Protein AF-A0A0V1BLS5-F1 (afdb_monomer)

Organism: Trichinella spiralis (NCBI:txid6334)

Solvent-accessible surface area (backbone atoms only — not comparable to full-atom values): 8224 Å² total; per-residue (Å²): 110,72,69,59,54,51,51,53,48,52,51,52,53,51,52,53,52,53,54,51,49,53,52,49,52,52,49,52,51,54,49,52,50,53,54,36,29,53,50,46,72,72,47,88,60,65,49,37,53,39,79,72,45,77,79,52,73,47,82,53,89,86,35,34,41,33,34,38,33,29,28,39,28,74,40,40,58,89,80,48,62,55,89,59,68,32,62,98,67,74,30,43,67,50,101,59,91,52,38,84,46,27,36,38,31,58,46,52,37,49,77,86,80,56,66,52,77,83,67,46,56,64,82,84,33,45,45,43,41,46,59,53,50,48,53,53,47,43,71,76,42,77,82,79,120

Radius of gyration: 20.15 Å; Cα contacts (8 Å, |Δi|>4): 187; chains: 1; bounding box: 48×35×70 Å

Foldseek 3Di:
DVVVVVVVVVVVVVVVVVVVVVVVVVLVVVQQLLVQLVLQVPDPDQFGKHFPDWDDWDDDPLKIKTKTKIFTWPDGPVPDHRSCCDVVNVTDHDPDPPQQRIKIFTFMDNRPPDRSVVVDDCVVGIDGRVVVVVVVVCVVCVPPD

Structure (mmCIF, N/CA/C/O backbone):
data_AF-A0A0V1BLS5-F1
#
_entry.id   AF-A0A0V1BLS5-F1
#
loop_
_atom_site.group_PDB
_atom_site.id
_atom_site.type_symbol
_atom_site.label_atom_id
_atom_site.label_alt_id
_atom_site.label_comp_id
_atom_site.label_asym_id
_atom_site.label_entity_id
_atom_site.label_seq_id
_atom_sit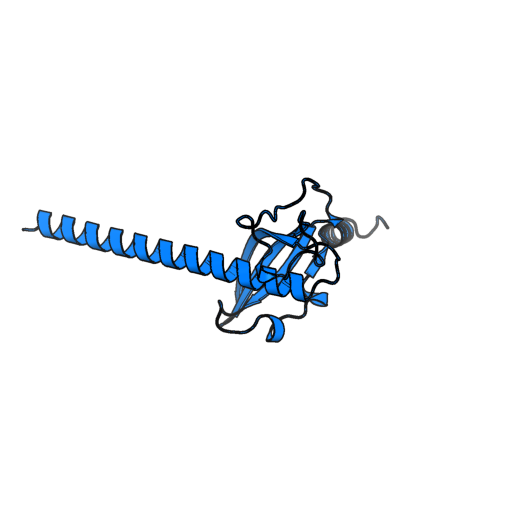e.pdbx_PDB_ins_code
_atom_site.Cartn_x
_atom_site.Cartn_y
_atom_site.Cartn_z
_atom_site.occupancy
_atom_site.B_iso_or_equiv
_atom_site.auth_seq_id
_atom_site.auth_comp_id
_atom_site.auth_asym_id
_atom_site.auth_atom_id
_atom_site.pdbx_PDB_model_num
ATOM 1 N N . MET A 1 1 ? -27.198 20.846 40.596 1.00 63.19 1 MET A N 1
ATOM 2 C CA . MET A 1 1 ? -26.686 19.461 40.446 1.00 63.19 1 MET A CA 1
ATOM 3 C C . MET A 1 1 ? -26.887 18.870 39.046 1.00 63.19 1 MET A C 1
ATOM 5 O O . MET A 1 1 ? -25.889 18.601 38.397 1.00 63.19 1 MET A O 1
ATOM 9 N N . LYS A 1 2 ? -28.120 18.730 38.522 1.00 70.75 2 LYS A N 1
ATOM 10 C CA . LYS A 1 2 ? -28.381 18.093 37.203 1.00 70.75 2 LYS A CA 1
ATOM 11 C C . LYS A 1 2 ? -27.634 18.725 36.014 1.00 70.75 2 LYS A C 1
ATOM 13 O O . LYS A 1 2 ? -27.083 18.014 35.188 1.00 70.75 2 LYS A O 1
ATOM 18 N N . ARG A 1 3 ? -27.562 20.060 35.960 1.00 71.88 3 ARG A N 1
ATOM 19 C CA . ARG A 1 3 ? -26.863 20.797 34.889 1.00 71.88 3 ARG A CA 1
ATOM 20 C C . ARG A 1 3 ? -25.340 20.585 34.916 1.00 71.88 3 ARG A C 1
ATOM 22 O O . ARG A 1 3 ? -24.726 20.473 33.869 1.00 71.88 3 ARG A O 1
ATOM 29 N N . PHE A 1 4 ? -24.759 20.462 36.112 1.00 78.75 4 PHE A N 1
ATOM 30 C CA . PHE A 1 4 ? -23.333 20.177 36.313 1.00 78.75 4 PHE A CA 1
ATOM 31 C C . PHE A 1 4 ? -22.981 18.740 35.908 1.00 78.75 4 PHE A C 1
ATOM 33 O O . PHE A 1 4 ? -21.988 18.522 35.224 1.00 78.75 4 PHE A O 1
ATOM 40 N N . LEU A 1 5 ? -23.837 17.775 36.266 1.00 82.31 5 LEU A N 1
ATOM 41 C CA . LEU A 1 5 ? -23.699 16.377 35.845 1.00 82.31 5 LEU A CA 1
ATOM 42 C C . LEU A 1 5 ? -23.787 16.233 34.321 1.00 82.31 5 LEU A C 1
ATOM 44 O O . LEU A 1 5 ? -22.983 15.521 33.734 1.00 82.31 5 LEU A O 1
ATOM 48 N N . LEU A 1 6 ? -24.708 16.955 33.674 1.00 86.06 6 LEU A N 1
ATOM 49 C CA . LEU A 1 6 ? -24.834 16.951 32.215 1.00 86.06 6 LEU A CA 1
ATOM 50 C C . LEU A 1 6 ? -23.594 17.540 31.527 1.00 86.06 6 LEU A C 1
ATOM 52 O O . LEU A 1 6 ? -23.087 16.947 30.583 1.00 86.06 6 LEU A O 1
ATOM 56 N N . ILE A 1 7 ? -23.074 18.671 32.016 1.00 88.75 7 ILE A N 1
ATOM 57 C CA . ILE A 1 7 ? -21.847 19.287 31.479 1.00 88.75 7 ILE A CA 1
ATOM 58 C C . ILE A 1 7 ? -20.649 18.346 31.652 1.00 88.75 7 ILE A C 1
ATOM 60 O O . ILE A 1 7 ? -19.879 18.155 30.716 1.00 88.75 7 ILE A O 1
ATOM 64 N N . SER A 1 8 ? -20.514 17.724 32.825 1.00 86.81 8 SER A N 1
ATOM 65 C CA . SER A 1 8 ? -19.431 16.777 33.100 1.00 86.81 8 SER A CA 1
ATOM 66 C C . SER A 1 8 ? -19.531 15.513 32.235 1.00 86.81 8 SER A C 1
ATOM 68 O O . SER A 1 8 ? -18.515 15.024 31.745 1.00 86.81 8 SER A O 1
ATOM 70 N N . LEU A 1 9 ? -20.746 15.017 31.975 1.00 89.25 9 LEU A N 1
ATOM 71 C CA . LEU A 1 9 ? -20.982 13.894 31.067 1.00 89.25 9 LEU A CA 1
ATOM 72 C C . LEU A 1 9 ? -20.620 14.251 29.619 1.00 89.25 9 LEU A C 1
ATOM 74 O O . LEU A 1 9 ? -19.893 13.499 28.977 1.00 89.25 9 LEU A O 1
ATOM 78 N N . ILE A 1 10 ? -21.074 15.407 29.123 1.00 91.31 10 ILE A N 1
ATOM 79 C CA . ILE A 1 10 ? -20.747 15.886 27.770 1.00 91.31 10 ILE A CA 1
ATOM 80 C C . ILE A 1 10 ? -19.233 16.041 27.614 1.00 91.31 10 ILE A C 1
ATOM 82 O O . ILE A 1 10 ? -18.673 15.569 26.631 1.00 91.31 10 ILE A O 1
ATOM 86 N N . PHE A 1 11 ? -18.560 16.646 28.596 1.00 90.69 11 PHE A N 1
ATOM 87 C CA . PHE A 1 11 ? -17.108 16.808 28.567 1.00 90.69 11 PHE A CA 1
ATOM 88 C C . PHE A 1 11 ? -16.382 15.459 28.493 1.00 90.69 11 PHE A C 1
ATOM 90 O O . PHE A 1 11 ? -15.508 15.283 27.648 1.00 90.69 11 PHE A O 1
ATOM 97 N N . ASN A 1 12 ? -16.780 14.487 29.321 1.00 91.31 12 ASN A N 1
ATOM 98 C CA . ASN A 1 12 ? -16.200 13.144 29.291 1.00 91.31 12 ASN A CA 1
ATOM 99 C C . ASN A 1 12 ? -16.432 12.437 27.950 1.00 91.31 12 ASN A C 1
ATOM 101 O O . ASN A 1 12 ? -15.509 11.818 27.426 1.00 91.31 12 ASN A O 1
ATOM 105 N N . ILE A 1 13 ? -17.634 12.527 27.375 1.00 92.06 13 ILE A N 1
ATOM 106 C CA . ILE A 1 13 ? -17.930 11.926 26.066 1.00 92.06 13 ILE A CA 1
ATOM 107 C C . ILE A 1 13 ? -17.045 12.554 24.986 1.00 92.06 13 ILE A C 1
ATOM 109 O O . ILE A 1 13 ? -16.373 11.830 24.254 1.00 92.06 13 ILE A O 1
ATOM 113 N N . THR A 1 14 ? -16.992 13.886 24.921 1.00 89.88 14 THR A N 1
ATOM 114 C CA . THR A 1 14 ? -16.168 14.605 23.941 1.00 89.88 14 THR A CA 1
ATOM 115 C C . THR A 1 14 ? -14.694 14.245 24.082 1.00 89.88 14 THR A C 1
ATOM 117 O O . THR A 1 14 ? -14.046 13.943 23.085 1.00 89.88 14 THR A O 1
ATOM 120 N N . PHE A 1 15 ? -14.173 14.213 25.311 1.00 91.12 15 PHE A N 1
ATOM 121 C CA . PHE A 1 15 ? -12.783 13.849 25.573 1.00 91.12 15 PHE A CA 1
ATOM 122 C C . PHE A 1 15 ? -12.456 12.439 25.060 1.00 91.12 15 PHE A C 1
ATOM 124 O O . PHE A 1 15 ? -11.497 12.267 24.312 1.00 91.12 15 PHE A O 1
ATOM 131 N N . ASN A 1 16 ? -13.289 11.444 25.384 1.00 90.88 16 ASN A N 1
ATOM 132 C CA . ASN A 1 16 ? -13.076 10.066 24.934 1.00 90.88 16 ASN A CA 1
ATOM 133 C C . ASN A 1 16 ? -13.166 9.923 23.407 1.00 90.88 16 ASN A C 1
ATOM 135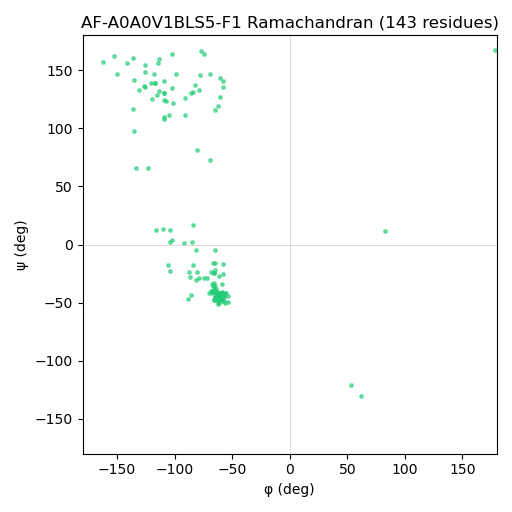 O O . ASN A 1 16 ? -12.377 9.188 22.816 1.00 90.88 16 ASN A O 1
ATOM 139 N N . ILE A 1 17 ? -14.086 10.644 22.754 1.00 88.81 17 ILE A N 1
ATOM 140 C CA . ILE A 1 17 ? -14.177 10.665 21.287 1.00 88.81 17 ILE A CA 1
ATOM 141 C C . ILE A 1 17 ? -12.900 11.258 20.681 1.00 88.81 17 ILE A C 1
ATOM 143 O O . ILE A 1 17 ? -12.351 10.683 19.744 1.00 88.81 17 ILE A O 1
ATOM 147 N N . CYS A 1 18 ? -12.397 12.373 21.218 1.00 88.50 18 CYS A N 1
ATOM 148 C CA . CYS A 1 18 ? -11.163 12.990 20.733 1.00 88.50 18 CYS A CA 1
ATOM 149 C C . CYS A 1 18 ? -9.953 12.056 20.864 1.00 88.50 18 CYS A C 1
ATOM 151 O O . CYS A 1 18 ? -9.172 11.944 19.920 1.00 88.50 18 CYS A O 1
ATOM 153 N N . GLU A 1 19 ? -9.804 11.368 21.996 1.00 89.62 19 GLU A N 1
ATOM 154 C CA . GLU A 1 19 ? -8.709 10.410 22.191 1.00 89.62 19 GLU A CA 1
ATOM 155 C C . GLU A 1 19 ? -8.833 9.196 21.257 1.00 89.62 19 GLU A C 1
ATOM 157 O O . GLU A 1 19 ? -7.842 8.776 20.655 1.00 89.62 19 GLU A O 1
ATOM 162 N N . ALA A 1 20 ? -10.050 8.687 21.042 1.00 87.06 20 ALA A N 1
ATOM 163 C CA . ALA A 1 20 ? -10.293 7.610 20.085 1.00 87.06 20 ALA A CA 1
ATOM 164 C C . ALA A 1 20 ? -9.955 8.023 18.641 1.00 87.06 20 ALA A C 1
ATOM 166 O O . ALA A 1 20 ? -9.345 7.243 17.910 1.00 87.06 20 ALA A O 1
ATOM 167 N N . ILE A 1 21 ? -10.301 9.252 18.235 1.00 86.12 21 ILE A N 1
ATOM 168 C CA . ILE A 1 21 ? -9.966 9.787 16.906 1.00 86.12 21 ILE A CA 1
ATOM 169 C C . ILE A 1 21 ? -8.449 9.875 16.730 1.00 86.12 21 ILE A C 1
ATOM 171 O O . ILE A 1 21 ? -7.933 9.353 15.744 1.00 86.12 21 ILE A O 1
ATOM 175 N N . LYS A 1 22 ? -7.725 10.463 17.691 1.00 87.06 22 LYS A N 1
ATOM 176 C CA . LYS A 1 22 ? -6.255 10.554 17.628 1.00 87.06 22 LYS A CA 1
ATOM 177 C C . LYS A 1 22 ? -5.610 9.177 17.506 1.00 87.06 22 LYS A C 1
ATOM 179 O O . LYS A 1 22 ? -4.737 8.975 16.666 1.00 87.06 22 LYS A O 1
ATOM 184 N N . SER A 1 23 ? -6.072 8.220 18.313 1.00 87.12 23 SER A N 1
ATOM 185 C CA . SER A 1 23 ? -5.583 6.842 18.266 1.00 87.12 23 SER A CA 1
ATOM 186 C C . SER A 1 23 ? -5.835 6.194 16.898 1.00 87.12 23 SER A C 1
ATOM 188 O O . SER A 1 23 ? -4.944 5.548 16.343 1.00 87.12 23 SER A O 1
ATOM 190 N N . ALA A 1 24 ? -7.015 6.412 16.311 1.00 84.69 24 ALA A N 1
ATOM 191 C CA . ALA A 1 24 ? -7.344 5.910 14.981 1.00 84.69 24 ALA A CA 1
ATOM 192 C C . ALA A 1 24 ? -6.492 6.565 13.877 1.00 84.69 24 ALA A C 1
ATOM 194 O O . ALA A 1 24 ? -6.031 5.871 12.970 1.00 84.69 24 ALA A O 1
ATOM 195 N N . GLU A 1 25 ? -6.246 7.874 13.950 1.00 86.69 25 GLU A N 1
ATOM 196 C CA . GLU A 1 25 ? -5.380 8.591 13.005 1.00 86.69 25 GLU A CA 1
ATOM 197 C C . GLU A 1 25 ? -3.937 8.081 13.057 1.00 86.69 25 GLU A C 1
ATOM 199 O O . GLU A 1 25 ? -3.340 7.795 12.013 1.00 86.69 25 GLU A O 1
ATOM 204 N N . GLU A 1 26 ? -3.392 7.903 14.261 1.00 87.88 26 GLU A N 1
ATOM 205 C CA . GLU A 1 26 ? -2.050 7.358 14.463 1.00 87.88 26 GLU A CA 1
ATOM 206 C C . GLU A 1 26 ? -1.948 5.922 13.937 1.00 87.88 26 GLU A C 1
ATOM 208 O O . GLU A 1 26 ? -1.024 5.591 13.185 1.00 87.88 26 GLU A O 1
ATOM 213 N N . PHE A 1 27 ? -2.938 5.083 14.250 1.00 87.00 27 PHE A N 1
ATOM 214 C CA . PHE A 1 27 ? -3.021 3.726 13.723 1.00 87.00 27 PHE A CA 1
ATOM 215 C C . PHE A 1 27 ? -3.040 3.716 12.190 1.00 87.00 27 PHE A C 1
ATOM 217 O O . PHE A 1 27 ? -2.259 2.994 11.569 1.00 87.00 27 PHE A O 1
ATOM 224 N N . MET A 1 28 ? -3.879 4.545 11.564 1.00 85.62 28 MET A N 1
ATOM 225 C CA . MET A 1 28 ? -3.977 4.623 10.105 1.00 85.62 28 MET A CA 1
ATOM 226 C C . MET A 1 28 ? -2.689 5.143 9.461 1.00 85.62 28 MET A C 1
ATOM 228 O O . MET A 1 28 ? -2.318 4.678 8.379 1.00 85.62 28 MET A O 1
ATOM 232 N N . CYS A 1 29 ? -1.989 6.072 10.112 1.00 87.25 29 CYS A N 1
ATOM 233 C CA . CYS A 1 29 ? -0.676 6.538 9.675 1.00 87.25 29 CYS A CA 1
ATOM 234 C C . CYS A 1 29 ? 0.345 5.391 9.699 1.00 87.25 29 CYS A C 1
ATOM 236 O O . CYS A 1 29 ? 0.973 5.093 8.679 1.00 87.25 29 CYS A O 1
ATOM 238 N N . ASN A 1 30 ? 0.446 4.683 10.826 1.00 88.25 30 ASN A N 1
ATOM 239 C CA . ASN A 1 30 ? 1.352 3.546 10.995 1.00 88.25 30 ASN A CA 1
ATOM 240 C C . ASN A 1 30 ? 1.041 2.410 10.015 1.00 88.25 30 ASN A C 1
ATOM 242 O O . ASN A 1 30 ? 1.946 1.858 9.385 1.00 88.25 30 ASN A O 1
ATOM 246 N N . PHE A 1 31 ? -0.240 2.114 9.815 1.00 90.12 31 PHE A N 1
ATOM 247 C CA . PHE A 1 31 ? -0.684 1.090 8.881 1.00 90.12 31 PHE A CA 1
ATOM 248 C C . PHE A 1 31 ? -0.335 1.445 7.429 1.00 90.12 31 PHE A C 1
ATOM 250 O O . PHE A 1 31 ? 0.237 0.619 6.715 1.00 90.12 31 PHE A O 1
ATOM 257 N N . LYS A 1 32 ? -0.582 2.693 7.000 1.00 91.44 32 LYS A N 1
ATOM 258 C CA . LYS A 1 32 ? -0.161 3.181 5.673 1.00 91.44 32 LYS A CA 1
ATOM 259 C C . LYS A 1 32 ? 1.344 3.036 5.469 1.00 91.44 32 LYS A C 1
ATOM 261 O O . LYS A 1 32 ? 1.769 2.595 4.404 1.00 91.44 32 LYS A O 1
ATOM 266 N N . MET A 1 33 ? 2.139 3.391 6.477 1.00 91.44 33 MET A N 1
ATOM 267 C CA . MET A 1 33 ? 3.596 3.267 6.423 1.00 91.44 33 MET A CA 1
ATOM 268 C C . MET A 1 33 ? 4.036 1.812 6.244 1.00 91.44 33 MET A C 1
ATOM 270 O O . MET A 1 33 ? 4.816 1.525 5.340 1.00 91.44 33 MET A O 1
ATOM 274 N N . MET A 1 34 ? 3.481 0.894 7.037 1.00 92.62 34 MET A N 1
ATOM 275 C CA . MET A 1 34 ? 3.778 -0.539 6.948 1.00 92.62 34 MET A CA 1
ATOM 276 C C . MET A 1 34 ? 3.433 -1.119 5.570 1.00 92.62 34 MET A C 1
ATOM 278 O O . MET A 1 34 ? 4.240 -1.833 4.975 1.00 92.62 34 MET A O 1
ATOM 282 N N . VAL A 1 35 ? 2.251 -0.790 5.042 1.00 94.62 35 VAL A N 1
ATOM 283 C CA . VAL A 1 35 ? 1.806 -1.233 3.713 1.00 94.62 35 VAL A CA 1
ATOM 284 C C . VAL A 1 35 ? 2.711 -0.680 2.611 1.00 94.62 35 VAL A C 1
ATOM 286 O O . VAL A 1 35 ? 3.066 -1.402 1.679 1.00 94.62 35 VAL A O 1
ATOM 289 N N . GLN A 1 36 ? 3.128 0.580 2.723 1.00 95.12 36 GLN A N 1
ATOM 290 C CA . GLN A 1 36 ? 4.023 1.201 1.753 1.00 95.12 36 GLN A CA 1
ATOM 291 C C . GLN A 1 36 ? 5.433 0.609 1.774 1.00 95.12 36 GLN A C 1
ATOM 293 O O . GLN A 1 36 ? 6.035 0.430 0.711 1.00 95.12 36 GLN A O 1
ATOM 298 N N . ASP A 1 37 ? 5.965 0.308 2.955 1.00 94.12 37 ASP A N 1
ATOM 299 C CA . ASP A 1 37 ? 7.279 -0.318 3.088 1.00 94.12 37 ASP A CA 1
ATOM 300 C C . ASP A 1 37 ? 7.247 -1.732 2.509 1.00 94.12 37 ASP A C 1
ATOM 302 O O . ASP A 1 37 ? 8.061 -2.048 1.642 1.00 94.12 37 ASP A O 1
ATOM 306 N N . TRP A 1 38 ? 6.233 -2.527 2.868 1.00 94.50 38 TRP A N 1
ATOM 307 C CA . TRP A 1 38 ? 6.003 -3.847 2.279 1.00 94.50 38 TRP A CA 1
ATOM 308 C C . TRP A 1 38 ? 5.920 -3.790 0.748 1.00 94.50 38 TRP A C 1
ATOM 310 O O . TRP A 1 38 ? 6.634 -4.525 0.063 1.00 94.50 38 TRP A O 1
ATOM 320 N N . PHE A 1 39 ? 5.107 -2.881 0.201 1.00 95.31 39 PHE A N 1
ATOM 321 C CA . PHE A 1 39 ? 4.977 -2.705 -1.245 1.00 95.31 39 PHE A CA 1
ATOM 322 C C . PHE A 1 39 ? 6.338 -2.421 -1.895 1.00 95.31 39 PHE A C 1
ATOM 324 O O . PHE A 1 39 ? 6.717 -3.060 -2.877 1.00 95.31 39 PHE A O 1
ATOM 331 N N . ASN A 1 40 ? 7.090 -1.462 -1.351 1.00 95.06 40 ASN A N 1
ATOM 332 C CA . ASN A 1 40 ? 8.356 -1.023 -1.929 1.00 95.06 40 ASN A CA 1
ATOM 333 C C . ASN A 1 40 ? 9.481 -2.048 -1.768 1.00 95.06 40 ASN A C 1
ATOM 335 O O . ASN A 1 40 ? 10.377 -2.088 -2.612 1.00 95.06 40 ASN A O 1
ATOM 339 N N . GLU A 1 41 ? 9.448 -2.875 -0.727 1.00 93.25 41 GLU A N 1
ATOM 340 C CA . GLU A 1 41 ? 10.360 -4.007 -0.569 1.00 93.25 41 GLU A CA 1
ATOM 341 C C . GLU A 1 41 ? 10.100 -5.093 -1.618 1.00 93.25 41 GLU A C 1
ATOM 343 O O . GLU A 1 41 ? 11.049 -5.639 -2.176 1.00 93.25 41 GLU A O 1
ATOM 348 N N . CYS A 1 42 ? 8.831 -5.372 -1.924 1.00 92.25 42 CYS A N 1
ATOM 349 C CA . CYS A 1 42 ? 8.448 -6.405 -2.886 1.00 92.25 42 CYS A CA 1
ATOM 350 C C . CYS A 1 42 ? 8.525 -5.948 -4.353 1.00 92.25 42 CYS A C 1
ATOM 352 O O . CYS A 1 42 ? 8.778 -6.762 -5.241 1.00 92.25 42 CYS A O 1
ATOM 354 N N . HIS A 1 43 ? 8.307 -4.664 -4.643 1.00 91.38 43 HIS A N 1
ATOM 355 C CA . HIS A 1 43 ? 8.256 -4.174 -6.019 1.00 91.38 43 HIS A CA 1
ATOM 356 C C . HIS A 1 43 ? 9.654 -3.996 -6.635 1.00 91.38 43 HIS A C 1
ATOM 358 O O . HIS A 1 43 ? 10.517 -3.360 -6.043 1.00 91.38 43 HIS A O 1
ATOM 364 N N . SER A 1 44 ? 9.900 -4.465 -7.858 1.00 88.50 44 SER A N 1
ATOM 365 C CA . SER A 1 44 ? 11.239 -4.454 -8.481 1.00 88.50 44 SER A CA 1
ATOM 366 C C . SER A 1 44 ? 11.674 -3.124 -9.123 1.00 88.50 44 SER A C 1
ATOM 368 O O . SER A 1 44 ? 12.810 -3.002 -9.569 1.00 88.50 44 SER A O 1
ATOM 370 N N . SER A 1 45 ? 10.808 -2.106 -9.171 1.00 88.44 45 SER A N 1
ATOM 371 C CA . SER A 1 45 ? 11.126 -0.802 -9.778 1.00 88.44 45 SER A CA 1
ATOM 372 C C . SER A 1 45 ? 12.304 -0.088 -9.098 1.00 88.44 45 SER A C 1
ATOM 374 O O . SER A 1 45 ? 12.407 -0.061 -7.874 1.00 88.44 45 SER A O 1
ATOM 376 N N . ASN A 1 46 ? 13.130 0.602 -9.894 1.00 90.62 46 ASN A N 1
ATOM 377 C CA . ASN A 1 46 ? 14.206 1.479 -9.403 1.00 90.62 46 ASN A CA 1
ATOM 378 C C . ASN A 1 46 ? 13.689 2.708 -8.638 1.00 90.62 46 ASN A C 1
ATOM 380 O O . ASN A 1 46 ? 14.414 3.301 -7.837 1.00 90.62 46 ASN A O 1
ATOM 384 N N . ARG A 1 47 ? 12.448 3.118 -8.909 1.00 92.31 47 ARG A N 1
ATOM 385 C CA . ARG A 1 47 ? 11.749 4.189 -8.192 1.00 92.31 47 ARG A CA 1
ATOM 386 C C . ARG A 1 47 ? 10.815 3.616 -7.145 1.00 92.31 47 ARG A C 1
ATOM 388 O O . ARG A 1 47 ? 10.199 2.572 -7.375 1.00 92.31 47 ARG A O 1
ATOM 395 N N . TYR A 1 48 ? 10.686 4.349 -6.049 1.00 95.31 48 TYR A N 1
ATOM 396 C CA . TYR A 1 48 ? 9.709 4.056 -5.019 1.00 95.31 48 TYR A CA 1
ATOM 397 C C . TYR A 1 48 ? 8.300 4.484 -5.426 1.00 95.31 48 TYR A C 1
ATOM 399 O O . TYR A 1 48 ? 8.093 5.225 -6.391 1.00 95.31 48 TYR A O 1
ATOM 407 N N . TYR A 1 49 ? 7.329 4.000 -4.664 1.00 94.38 49 TYR A N 1
ATOM 408 C CA . TYR A 1 49 ? 5.933 4.387 -4.752 1.00 94.38 49 TYR A CA 1
ATOM 409 C C . TYR A 1 49 ? 5.435 4.848 -3.386 1.00 94.38 49 TYR A C 1
ATOM 411 O O . TYR A 1 49 ? 5.889 4.366 -2.345 1.00 94.38 49 TYR A O 1
ATOM 419 N N . VAL A 1 50 ? 4.493 5.782 -3.403 1.00 94.38 50 VAL A N 1
ATOM 420 C CA . VAL A 1 50 ? 3.829 6.305 -2.209 1.00 94.38 50 VAL A CA 1
ATOM 421 C C . VAL A 1 50 ? 2.341 6.002 -2.257 1.00 94.38 50 VAL A C 1
ATOM 423 O O . VAL A 1 50 ? 1.750 5.964 -3.340 1.00 94.38 50 VAL A O 1
ATOM 426 N N . VAL A 1 51 ? 1.731 5.770 -1.095 1.00 94.00 51 VAL A N 1
ATOM 427 C CA . VAL A 1 51 ? 0.280 5.564 -0.999 1.00 94.00 51 VAL A CA 1
ATOM 428 C C . VAL A 1 51 ? -0.422 6.856 -1.407 1.00 94.00 51 VAL A C 1
ATOM 430 O O . VAL A 1 51 ? -0.298 7.875 -0.734 1.00 94.00 51 VAL A O 1
ATOM 433 N N . ARG A 1 52 ? -1.184 6.807 -2.499 1.00 91.44 52 ARG A N 1
ATOM 434 C CA . ARG A 1 52 ? -2.010 7.922 -2.976 1.00 91.44 52 ARG A CA 1
ATOM 435 C C . ARG A 1 52 ? -3.389 7.888 -2.336 1.00 91.44 52 ARG A C 1
ATOM 437 O O . ARG A 1 52 ? -3.893 8.917 -1.897 1.00 91.44 52 ARG A O 1
ATOM 444 N N . LYS A 1 53 ? -4.028 6.716 -2.321 1.00 91.06 53 LYS A N 1
ATOM 445 C CA . LYS A 1 53 ? -5.407 6.571 -1.845 1.00 91.06 53 LYS A CA 1
ATOM 446 C C . LYS A 1 53 ? -5.649 5.192 -1.243 1.00 91.06 53 LYS A C 1
ATOM 448 O O . LYS A 1 53 ? -5.105 4.201 -1.714 1.00 91.06 53 LYS A O 1
ATOM 453 N N . ILE A 1 54 ? -6.509 5.151 -0.231 1.00 92.31 54 ILE A N 1
ATOM 454 C CA . ILE A 1 54 ? -7.161 3.930 0.248 1.00 92.31 54 ILE A CA 1
ATOM 455 C C . ILE A 1 54 ? -8.578 3.955 -0.323 1.00 92.31 54 ILE A C 1
ATOM 457 O O . ILE A 1 54 ? -9.281 4.953 -0.145 1.00 92.31 54 ILE A O 1
ATOM 461 N N . LYS A 1 55 ? -8.963 2.931 -1.088 1.00 89.81 55 LYS A N 1
ATOM 462 C CA . LYS A 1 55 ? -10.256 2.908 -1.796 1.00 89.81 55 LYS A CA 1
ATOM 463 C C . LYS A 1 55 ? -11.374 2.380 -0.910 1.00 89.81 55 LYS A C 1
ATOM 465 O O . LYS A 1 55 ? -12.445 2.975 -0.877 1.00 89.81 55 LYS A O 1
ATOM 470 N N . GLY A 1 56 ? -11.103 1.309 -0.175 1.00 88.69 56 GLY A N 1
ATOM 471 C CA . GLY A 1 56 ? -12.074 0.674 0.701 1.00 88.69 56 GLY A CA 1
ATOM 472 C C . GLY A 1 56 ? -11.501 -0.561 1.378 1.00 88.69 56 GLY A C 1
ATOM 473 O O . GLY A 1 56 ? -10.438 -1.055 0.998 1.00 88.69 56 GLY A O 1
ATOM 474 N N . THR A 1 57 ? -12.230 -1.042 2.379 1.00 91.19 57 THR A N 1
ATOM 475 C CA . THR A 1 57 ? -11.878 -2.218 3.171 1.00 91.19 57 THR A CA 1
ATOM 476 C C . THR A 1 57 ? -13.081 -3.141 3.252 1.00 91.19 57 THR A C 1
ATOM 478 O O . THR A 1 57 ? -14.188 -2.699 3.556 1.00 91.19 57 THR A O 1
ATOM 481 N N . VAL A 1 58 ? -12.851 -4.427 3.009 1.00 91.94 58 VAL A N 1
ATOM 482 C CA . VAL A 1 58 ? -13.829 -5.498 3.197 1.00 91.94 58 VAL A CA 1
ATOM 483 C C . VAL A 1 58 ? -13.398 -6.342 4.389 1.00 91.94 58 VAL A C 1
ATOM 485 O O . VAL A 1 58 ? -12.244 -6.759 4.480 1.00 91.94 58 VAL A O 1
ATOM 488 N N . LEU A 1 59 ? -14.328 -6.593 5.307 1.00 90.94 59 LEU A N 1
ATOM 489 C CA . LEU A 1 59 ? -14.122 -7.478 6.450 1.00 90.94 59 LEU A CA 1
ATOM 490 C C . LEU A 1 59 ? -14.378 -8.929 6.041 1.00 90.94 59 LEU A 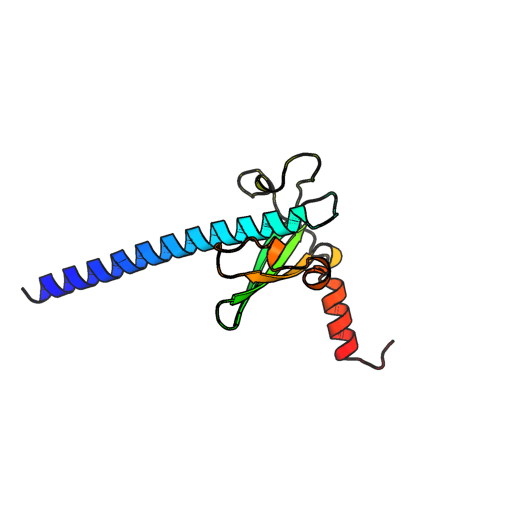C 1
ATOM 492 O O . LEU A 1 59 ? -15.413 -9.243 5.456 1.00 90.94 59 LEU A O 1
ATOM 496 N N . TYR A 1 60 ? -13.445 -9.812 6.384 1.00 82.06 60 TYR A N 1
ATOM 497 C CA . TYR A 1 60 ? -13.570 -11.251 6.198 1.00 82.06 60 TYR A CA 1
ATOM 498 C C . TYR A 1 60 ? -13.096 -11.978 7.459 1.00 82.06 60 TYR A C 1
ATOM 500 O O . TYR A 1 60 ? -11.901 -12.200 7.669 1.00 82.06 60 TYR A O 1
ATOM 508 N N . ASN A 1 61 ? -14.053 -12.355 8.310 1.00 85.75 61 ASN A N 1
ATOM 509 C CA . ASN A 1 61 ? -13.795 -12.951 9.622 1.00 85.75 61 ASN A CA 1
ATOM 510 C C . ASN A 1 61 ? -12.843 -12.071 10.468 1.00 85.75 61 ASN A C 1
ATOM 512 O O . ASN A 1 61 ? -13.144 -10.906 10.712 1.00 85.75 61 ASN A O 1
ATOM 516 N N . THR A 1 62 ? -11.691 -12.597 10.891 1.00 86.38 62 THR A N 1
ATOM 517 C CA . THR A 1 62 ? -10.665 -11.876 11.664 1.00 86.38 62 THR A CA 1
ATOM 518 C C . THR A 1 62 ? -9.682 -11.082 10.795 1.00 86.38 62 THR A C 1
ATOM 520 O O . THR A 1 62 ? -8.753 -10.459 11.319 1.00 86.38 62 THR A O 1
ATOM 523 N N . TYR A 1 63 ? -9.871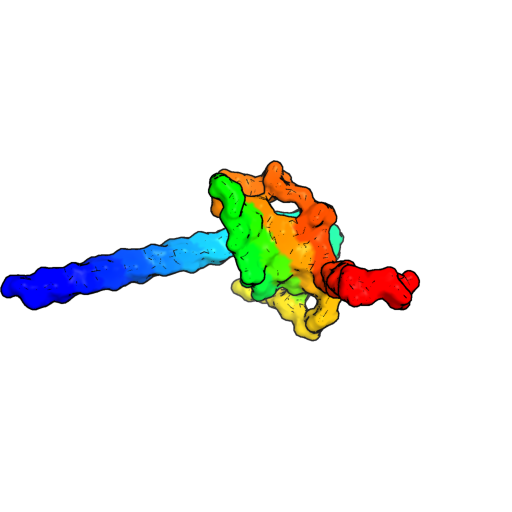 -11.094 9.474 1.00 88.94 63 TYR A N 1
ATOM 524 C CA . TYR A 1 63 ? -9.043 -10.389 8.507 1.00 88.94 63 TYR A CA 1
ATOM 525 C C . TYR A 1 63 ? -9.812 -9.263 7.817 1.00 88.94 63 TYR A C 1
ATOM 527 O O . TYR A 1 63 ? -11.040 -9.226 7.749 1.00 88.94 63 TYR A O 1
ATOM 535 N N . MET A 1 64 ? -9.046 -8.336 7.270 1.00 91.00 64 MET A N 1
ATOM 536 C CA . MET A 1 64 ? -9.488 -7.217 6.462 1.00 91.00 64 MET A CA 1
ATOM 537 C C . MET A 1 64 ? -8.737 -7.254 5.138 1.00 91.00 64 MET A C 1
ATOM 539 O O . MET A 1 64 ? -7.524 -7.461 5.107 1.00 91.00 64 MET A O 1
ATOM 543 N N . SER A 1 65 ? -9.462 -7.045 4.049 1.00 92.06 65 SER A N 1
ATOM 544 C CA . SER A 1 65 ? -8.914 -6.875 2.711 1.00 92.06 65 SER A CA 1
ATOM 545 C C . SER A 1 65 ? -9.093 -5.419 2.306 1.00 92.06 65 SER A C 1
ATOM 547 O O . SER A 1 65 ? -10.220 -4.969 2.104 1.00 92.06 65 SER A O 1
ATOM 549 N N . THR A 1 66 ? -7.995 -4.674 2.225 1.00 93.50 66 THR A N 1
ATOM 550 C CA . THR A 1 66 ? -8.009 -3.236 1.937 1.00 93.50 66 THR A CA 1
ATOM 551 C C . THR A 1 66 ? -7.373 -2.952 0.589 1.00 93.50 66 THR A C 1
ATOM 553 O O . THR A 1 66 ? -6.273 -3.423 0.295 1.00 93.50 66 THR A O 1
ATOM 556 N N . GLU A 1 67 ? -8.051 -2.154 -0.228 1.00 94.88 67 GLU A N 1
ATOM 557 C CA . GLU A 1 67 ? -7.547 -1.734 -1.530 1.00 94.88 67 GLU A CA 1
ATOM 558 C C . GLU A 1 67 ? -6.763 -0.417 -1.423 1.00 94.88 67 GLU A C 1
ATOM 560 O O . GLU A 1 67 ? -7.258 0.608 -0.933 1.00 94.88 67 GLU A O 1
ATOM 565 N N . PHE A 1 68 ? -5.533 -0.450 -1.930 1.00 95.00 68 PHE A N 1
ATOM 566 C CA . PHE A 1 68 ? -4.590 0.657 -1.965 1.00 95.00 68 PHE A CA 1
ATOM 567 C C . PHE A 1 68 ? -4.258 1.050 -3.398 1.00 95.00 68 PHE A C 1
ATOM 569 O O . PHE A 1 68 ? -4.000 0.208 -4.255 1.00 95.00 68 PHE A O 1
ATOM 576 N N . GLU A 1 69 ? -4.173 2.354 -3.628 1.00 94.12 69 GLU A N 1
ATOM 577 C CA . GLU A 1 69 ? -3.610 2.935 -4.835 1.00 94.12 69 GLU A CA 1
ATOM 578 C C . GLU A 1 69 ? -2.277 3.597 -4.489 1.00 94.12 69 GLU A C 1
ATOM 580 O O . GLU A 1 69 ? -2.205 4.477 -3.625 1.00 94.12 69 GLU A O 1
ATOM 585 N N . PHE A 1 70 ? -1.227 3.191 -5.188 1.00 94.31 70 PHE A N 1
ATOM 586 C CA . PHE A 1 70 ? 0.113 3.734 -5.072 1.00 94.31 70 PHE A CA 1
ATOM 587 C C . PHE A 1 70 ? 0.465 4.537 -6.317 1.00 94.31 70 PHE A C 1
ATOM 589 O O . PHE A 1 70 ? 0.175 4.117 -7.437 1.00 94.31 70 PHE A O 1
ATOM 596 N N . LYS A 1 71 ? 1.156 5.660 -6.130 1.00 93.88 71 LYS A N 1
ATOM 597 C CA . LYS A 1 71 ? 1.678 6.487 -7.222 1.00 93.88 71 LYS A CA 1
ATOM 598 C C . LYS A 1 71 ? 3.198 6.522 -7.155 1.00 93.88 71 LYS A C 1
ATOM 600 O O . LYS A 1 71 ? 3.782 6.588 -6.071 1.00 93.88 71 LYS A O 1
ATOM 605 N N . ARG A 1 72 ? 3.847 6.445 -8.315 1.00 93.62 72 ARG A N 1
ATOM 606 C CA . ARG A 1 72 ? 5.310 6.505 -8.413 1.00 93.62 72 ARG A CA 1
ATOM 607 C C . ARG A 1 72 ? 5.837 7.811 -7.815 1.00 93.62 72 ARG A C 1
ATOM 609 O O . ARG A 1 72 ? 5.298 8.880 -8.102 1.00 93.62 72 ARG A O 1
ATOM 616 N N . SER A 1 73 ? 6.904 7.725 -7.027 1.00 93.44 73 SER A N 1
ATOM 617 C CA . SER A 1 73 ? 7.501 8.875 -6.352 1.00 93.44 73 SER A CA 1
ATOM 618 C C . SER A 1 73 ? 8.767 9.395 -7.033 1.00 93.44 73 SER A C 1
ATOM 620 O O . SER A 1 73 ? 9.386 8.740 -7.886 1.00 93.44 73 SER A O 1
ATOM 622 N N . ASN A 1 74 ? 9.148 10.615 -6.653 1.00 93.25 74 ASN A N 1
ATOM 623 C CA . ASN A 1 74 ? 10.400 11.254 -7.057 1.00 93.25 74 ASN A CA 1
ATOM 624 C C . ASN A 1 74 ? 11.644 10.533 -6.499 1.00 93.25 74 ASN A C 1
ATOM 626 O O . ASN A 1 74 ? 12.692 10.597 -7.138 1.00 93.25 74 ASN A O 1
ATOM 630 N N . CYS A 1 75 ? 11.510 9.797 -5.392 1.00 93.81 75 CYS A N 1
ATOM 631 C CA . CYS A 1 75 ? 12.589 9.067 -4.731 1.00 93.81 75 CYS A CA 1
ATOM 632 C C . CYS A 1 75 ? 12.952 7.745 -5.419 1.00 93.81 75 CYS A C 1
ATOM 634 O O . CYS A 1 75 ? 12.097 7.006 -5.927 1.00 93.81 75 CYS A O 1
ATOM 636 N N . THR A 1 76 ? 14.236 7.400 -5.366 1.00 93.31 76 THR A N 1
ATOM 637 C CA . THR A 1 76 ? 14.770 6.160 -5.935 1.00 93.31 76 THR A CA 1
ATOM 638 C C . THR A 1 76 ? 15.315 5.217 -4.867 1.00 93.31 76 THR A C 1
ATOM 640 O O . THR A 1 76 ? 15.729 5.636 -3.785 1.00 93.31 76 THR A O 1
ATOM 643 N N . LYS A 1 77 ? 15.365 3.922 -5.195 1.00 91.62 77 LYS A N 1
ATOM 644 C CA . LYS A 1 77 ? 15.908 2.879 -4.313 1.00 91.62 77 LYS A CA 1
ATOM 645 C C . LYS A 1 77 ? 17.401 3.015 -4.029 1.00 91.62 77 LYS A C 1
ATOM 647 O O . LYS A 1 77 ? 17.875 2.480 -3.036 1.00 91.62 77 LYS A O 1
ATOM 652 N N . LYS A 1 78 ? 18.139 3.720 -4.892 1.00 90.06 78 LYS A N 1
ATOM 653 C CA . LYS A 1 78 ? 19.578 3.959 -4.715 1.00 90.06 78 LYS A CA 1
ATOM 654 C C . LYS A 1 78 ? 19.872 4.997 -3.634 1.00 90.06 78 LYS A C 1
ATOM 656 O O . LYS A 1 78 ? 20.933 4.953 -3.030 1.00 90.06 78 LYS A O 1
ATOM 661 N N . GLU A 1 79 ? 18.955 5.934 -3.413 1.00 88.62 79 GLU A N 1
ATOM 662 C CA . GLU A 1 79 ? 19.189 7.086 -2.536 1.00 88.62 79 GLU A CA 1
ATOM 663 C C . GLU A 1 79 ? 18.867 6.793 -1.073 1.00 88.62 79 GLU A C 1
ATOM 665 O O . GLU A 1 79 ? 19.405 7.451 -0.188 1.00 88.62 79 GLU A O 1
ATOM 670 N N . ARG A 1 80 ? 17.937 5.868 -0.810 1.00 90.00 80 ARG A N 1
ATOM 671 C CA . ARG A 1 80 ? 17.413 5.633 0.538 1.00 90.00 80 ARG A CA 1
ATOM 672 C C . ARG A 1 80 ? 16.711 4.284 0.669 1.00 90.00 80 ARG A C 1
ATOM 674 O O . ARG A 1 80 ? 16.218 3.771 -0.334 1.00 90.00 80 ARG A O 1
ATOM 681 N N . PRO A 1 81 ? 16.599 3.733 1.886 1.00 90.44 81 PRO A N 1
ATOM 682 C CA . PRO A 1 81 ? 15.781 2.555 2.168 1.00 90.44 81 PRO A CA 1
ATOM 683 C C . PRO A 1 81 ? 14.263 2.861 2.197 1.00 90.44 81 PRO A C 1
ATOM 685 O O . PRO A 1 81 ? 13.872 4.025 2.340 1.00 90.44 81 PRO A O 1
ATOM 688 N N . PRO A 1 82 ? 13.390 1.831 2.117 1.00 88.12 82 PRO A N 1
ATOM 689 C CA . PRO A 1 82 ? 11.930 1.992 2.035 1.00 88.12 82 PRO A CA 1
ATOM 690 C C . PRO A 1 82 ? 11.295 2.813 3.170 1.00 88.12 82 PRO A C 1
ATOM 692 O O . PRO A 1 82 ? 10.474 3.690 2.907 1.00 88.12 82 PRO A O 1
ATOM 695 N N . TYR A 1 83 ? 11.735 2.619 4.417 1.00 87.31 83 TYR A N 1
ATOM 696 C CA . TYR A 1 83 ? 11.181 3.316 5.588 1.00 87.31 83 TYR A CA 1
ATOM 697 C C . TYR A 1 83 ? 11.415 4.842 5.575 1.00 87.31 83 TYR A C 1
ATOM 699 O O . TYR A 1 83 ? 10.752 5.586 6.300 1.00 87.31 83 TYR A O 1
ATOM 707 N N . GLN A 1 84 ? 12.333 5.335 4.732 1.00 91.25 84 GLN A N 1
ATOM 708 C CA . GLN A 1 84 ? 12.580 6.767 4.516 1.00 91.25 84 GLN A CA 1
ATOM 709 C C . GLN A 1 84 ? 11.762 7.354 3.357 1.00 91.25 84 GLN A C 1
ATOM 711 O O . GLN A 1 84 ? 11.875 8.542 3.046 1.00 91.25 84 GLN A O 1
ATOM 716 N N . VAL A 1 85 ? 10.926 6.555 2.696 1.00 91.75 85 VAL A N 1
ATOM 717 C CA . VAL A 1 85 ? 10.066 7.026 1.610 1.00 91.75 85 VAL A CA 1
ATOM 718 C C . VAL A 1 85 ? 8.839 7.686 2.223 1.00 91.75 85 VAL A C 1
ATOM 720 O O . VAL A 1 85 ? 7.804 7.053 2.389 1.00 91.75 85 VAL A O 1
ATOM 723 N N . ARG A 1 86 ? 8.955 8.943 2.649 1.00 91.25 86 ARG A N 1
ATOM 724 C CA . ARG A 1 86 ? 7.864 9.709 3.275 1.00 91.25 86 ARG A CA 1
ATOM 725 C C . ARG A 1 86 ? 7.897 11.156 2.800 1.00 91.25 86 ARG A C 1
ATOM 727 O O . ARG A 1 86 ? 8.971 11.668 2.482 1.00 91.25 86 ARG A O 1
ATOM 734 N N . GLU A 1 87 ? 6.754 11.833 2.859 1.00 87.19 87 GLU A N 1
ATOM 735 C CA . GLU A 1 87 ? 6.653 13.266 2.542 1.00 87.19 87 GLU A CA 1
ATOM 736 C C . GLU A 1 87 ? 7.569 14.113 3.432 1.00 87.19 87 GLU A C 1
ATOM 738 O O . GLU A 1 87 ? 8.311 14.950 2.928 1.00 87.19 87 GLU A O 1
ATOM 743 N N . LYS A 1 88 ? 7.637 13.805 4.738 1.00 89.00 88 LYS A N 1
ATOM 744 C CA . LYS A 1 88 ? 8.561 14.468 5.681 1.00 89.00 88 LYS A CA 1
ATOM 745 C C . LYS A 1 88 ? 10.046 14.349 5.304 1.00 89.00 88 LYS A C 1
ATOM 747 O O . LYS A 1 88 ? 10.868 15.082 5.836 1.00 89.00 88 LYS A O 1
ATOM 752 N N . TYR A 1 89 ? 10.390 13.415 4.415 1.00 90.38 89 TYR A N 1
ATOM 753 C CA . TYR A 1 89 ? 11.743 13.207 3.897 1.00 90.38 89 TYR A CA 1
ATOM 754 C C . TYR A 1 89 ? 11.879 13.618 2.422 1.00 90.38 89 TYR A C 1
ATOM 756 O O . TYR A 1 89 ? 12.868 13.276 1.773 1.00 90.38 89 TYR A O 1
ATOM 764 N N . GLY A 1 90 ? 10.898 14.335 1.872 1.00 90.50 90 GLY A N 1
ATOM 765 C CA . GLY A 1 90 ? 10.931 14.846 0.504 1.00 90.50 90 GLY A CA 1
ATOM 766 C C . GLY A 1 90 ? 10.501 13.848 -0.577 1.00 90.50 90 GLY A C 1
ATOM 767 O O . GLY A 1 90 ? 10.727 14.112 -1.759 1.00 90.50 90 GLY A O 1
ATOM 768 N N . CYS A 1 91 ? 9.914 12.704 -0.203 1.00 92.31 91 CYS A N 1
ATOM 769 C CA . CYS A 1 91 ? 9.379 11.749 -1.171 1.00 92.31 91 CYS A CA 1
ATOM 770 C C . C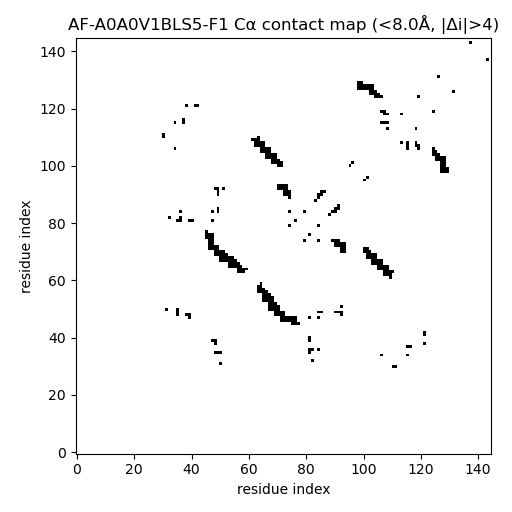YS A 1 91 ? 7.910 12.034 -1.465 1.00 92.31 91 CYS A C 1
ATOM 772 O O . CYS A 1 91 ? 7.053 11.787 -0.619 1.00 92.31 91 CYS A O 1
ATOM 774 N N . PHE A 1 92 ? 7.635 12.484 -2.686 1.00 91.25 92 PHE A N 1
ATOM 775 C CA . PHE A 1 92 ? 6.307 12.885 -3.144 1.00 91.25 92 PHE A CA 1
ATOM 776 C C . PHE A 1 92 ? 5.912 12.128 -4.415 1.00 91.25 92 PHE A C 1
ATOM 778 O O . PHE A 1 92 ? 6.796 11.699 -5.170 1.00 91.25 92 PHE A O 1
ATOM 785 N N . PRO A 1 93 ? 4.604 11.956 -4.679 1.00 90.88 93 PRO A N 1
ATOM 786 C CA . PRO A 1 93 ? 4.134 11.465 -5.968 1.00 90.88 93 PRO A CA 1
ATOM 787 C C . PRO A 1 93 ? 4.618 12.379 -7.103 1.00 90.88 93 PRO A C 1
ATOM 789 O O . PRO A 1 93 ? 4.617 13.596 -6.958 1.00 90.88 93 PRO A O 1
ATOM 792 N N . ILE A 1 94 ? 5.016 11.810 -8.241 1.00 88.00 94 ILE A N 1
ATOM 793 C CA . ILE A 1 94 ? 5.336 12.603 -9.441 1.00 88.00 94 ILE A CA 1
ATOM 794 C C . ILE A 1 94 ? 4.032 12.932 -10.175 1.00 88.00 94 ILE A C 1
ATOM 796 O O . ILE A 1 94 ? 3.207 12.036 -10.355 1.00 88.00 94 ILE A O 1
ATOM 800 N N . ASP A 1 95 ? 3.875 14.168 -10.654 1.00 66.75 95 ASP A N 1
ATOM 801 C CA . ASP A 1 95 ? 2.734 14.625 -11.463 1.00 66.75 95 ASP A CA 1
ATOM 802 C C . ASP A 1 95 ? 2.719 14.006 -12.866 1.00 66.75 95 ASP A C 1
ATOM 804 O O . ASP A 1 95 ? 3.009 14.620 -13.887 1.00 66.75 95 ASP A O 1
ATOM 808 N N . SER A 1 96 ? 2.378 12.726 -12.911 1.00 69.88 96 SER A N 1
ATOM 809 C CA . SER A 1 96 ? 1.957 12.032 -14.113 1.00 69.88 96 SER A CA 1
ATOM 810 C C . SER A 1 96 ? 0.748 11.190 -13.741 1.00 69.88 96 SER A C 1
ATOM 812 O O . SER A 1 96 ? 0.846 10.308 -12.888 1.00 69.88 96 SER A O 1
ATOM 814 N N . ASP A 1 97 ? -0.398 11.488 -14.345 1.00 73.62 97 ASP A N 1
ATOM 815 C CA . ASP A 1 97 ? -1.611 10.667 -14.225 1.00 73.62 97 ASP A CA 1
ATOM 816 C C . ASP A 1 97 ? -1.618 9.501 -15.221 1.00 73.62 97 ASP A C 1
ATOM 818 O O . ASP A 1 97 ? -2.643 8.870 -15.460 1.00 73.62 97 ASP A O 1
ATOM 822 N N . ASP A 1 98 ? -0.448 9.182 -15.776 1.00 80.69 98 ASP A N 1
ATOM 823 C CA . ASP A 1 98 ? -0.255 7.991 -16.580 1.00 80.69 98 ASP A CA 1
ATOM 824 C C . ASP A 1 98 ? -0.510 6.742 -15.725 1.00 80.69 98 ASP A C 1
ATOM 826 O O . ASP A 1 98 ? 0.167 6.490 -14.718 1.00 80.69 98 ASP A O 1
ATOM 830 N N . LEU A 1 99 ? -1.499 5.951 -16.145 1.00 81.38 99 LEU A N 1
ATOM 831 C CA . LEU A 1 99 ? -1.954 4.748 -15.455 1.00 81.38 99 LEU A CA 1
ATOM 832 C C . LEU A 1 99 ? -0.828 3.724 -15.260 1.00 81.38 99 LEU A C 1
ATOM 834 O O . LEU A 1 99 ? -0.842 2.994 -14.268 1.00 81.38 99 LEU A O 1
ATOM 838 N N . LYS A 1 100 ? 0.211 3.733 -16.109 1.00 81.50 100 LYS A N 1
ATOM 839 C CA . LYS A 1 100 ? 1.388 2.857 -15.957 1.00 81.50 100 LYS A CA 1
ATOM 840 C C . LYS A 1 100 ? 2.236 3.184 -14.718 1.00 81.50 100 LYS A C 1
ATOM 842 O O . LYS A 1 100 ? 3.104 2.408 -14.314 1.00 81.50 100 LYS A O 1
ATOM 847 N N . HIS A 1 101 ? 2.041 4.363 -14.126 1.00 87.75 101 HIS A N 1
ATOM 848 C CA . HIS A 1 101 ? 2.722 4.828 -12.912 1.00 87.75 101 HIS A CA 1
ATOM 849 C C . HIS A 1 101 ? 1.853 4.734 -11.661 1.00 87.75 101 HIS A C 1
ATOM 851 O O . HIS A 1 101 ? 2.294 5.125 -10.573 1.00 87.75 101 HIS A O 1
ATOM 857 N N . ILE A 1 102 ? 0.649 4.187 -11.814 1.00 91.19 102 ILE A N 1
ATOM 858 C CA . ILE A 1 102 ? -0.281 3.913 -10.735 1.00 91.19 102 ILE A CA 1
ATOM 859 C C . ILE A 1 102 ? -0.358 2.398 -10.550 1.00 91.19 102 ILE A C 1
ATOM 861 O O . ILE A 1 102 ? -0.529 1.636 -11.503 1.00 91.19 102 ILE A O 1
ATOM 865 N N . LYS A 1 103 ? -0.208 1.954 -9.305 1.00 92.75 103 LYS A N 1
ATOM 866 C CA . LYS A 1 103 ? -0.326 0.547 -8.916 1.00 92.75 103 LYS A CA 1
ATOM 867 C C . LYS A 1 103 ? -1.521 0.401 -7.990 1.00 92.75 103 LYS A C 1
ATOM 869 O O . LYS A 1 103 ? -1.621 1.135 -7.010 1.00 92.75 103 LYS A O 1
ATOM 874 N N . LYS A 1 104 ? -2.414 -0.530 -8.297 1.00 93.94 104 LYS A N 1
ATOM 875 C CA . LYS A 1 104 ? -3.527 -0.911 -7.427 1.00 93.94 104 LYS A CA 1
ATOM 876 C C . LYS A 1 104 ? -3.170 -2.222 -6.745 1.00 93.94 104 LYS A C 1
ATOM 878 O O . LYS A 1 104 ? -2.657 -3.126 -7.403 1.00 93.94 104 LYS A O 1
ATOM 883 N N . CYS A 1 105 ? -3.404 -2.304 -5.442 1.00 94.50 105 CYS A N 1
ATOM 884 C CA . CYS A 1 105 ? -3.150 -3.505 -4.664 1.00 94.50 105 CYS A CA 1
ATOM 885 C C . CYS A 1 105 ? -4.294 -3.822 -3.714 1.00 94.50 105 CYS A C 1
ATOM 887 O O . CYS A 1 105 ? -4.795 -2.924 -3.041 1.00 94.50 105 CYS A O 1
ATOM 889 N N . THR A 1 106 ? -4.606 -5.104 -3.561 1.00 94.31 106 THR A N 1
ATOM 890 C CA . THR A 1 106 ? -5.508 -5.600 -2.516 1.00 94.31 106 THR A CA 1
ATOM 891 C C . THR A 1 106 ? -4.689 -6.281 -1.425 1.00 94.31 106 THR A C 1
ATOM 893 O O . THR A 1 106 ? -4.088 -7.327 -1.657 1.00 94.31 106 THR A O 1
ATOM 896 N N . VAL A 1 107 ? -4.640 -5.681 -0.237 1.00 94.00 107 VAL A N 1
ATOM 897 C CA . VAL A 1 107 ? -3.787 -6.129 0.872 1.00 94.00 107 VAL A CA 1
ATOM 898 C C . VAL A 1 107 ? -4.636 -6.775 1.957 1.00 94.00 107 VAL A C 1
ATOM 900 O O . VAL A 1 107 ? -5.533 -6.138 2.508 1.00 94.00 107 VAL A O 1
ATOM 903 N N . LEU A 1 108 ? -4.315 -8.022 2.293 1.00 92.94 108 LEU A N 1
ATOM 904 C CA . LEU A 1 108 ? -4.893 -8.753 3.413 1.00 92.94 108 LEU A CA 1
ATOM 905 C C . LEU A 1 108 ? -4.122 -8.440 4.700 1.00 92.94 108 LEU A C 1
ATOM 907 O O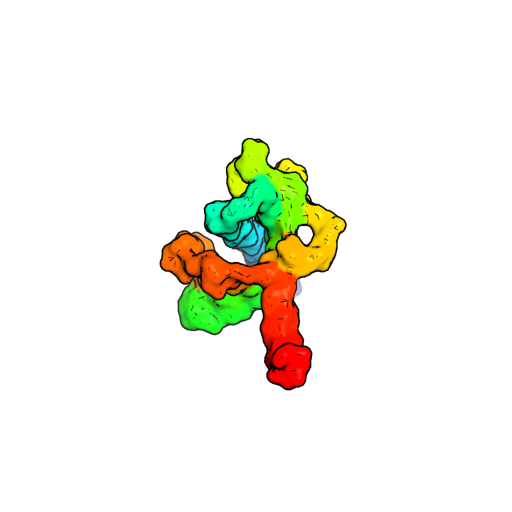 . LEU A 1 108 ? -2.892 -8.529 4.741 1.00 92.94 108 LEU A O 1
ATOM 911 N N . HIS A 1 109 ? -4.833 -8.085 5.765 1.00 91.44 109 HIS A N 1
ATOM 912 C CA . HIS 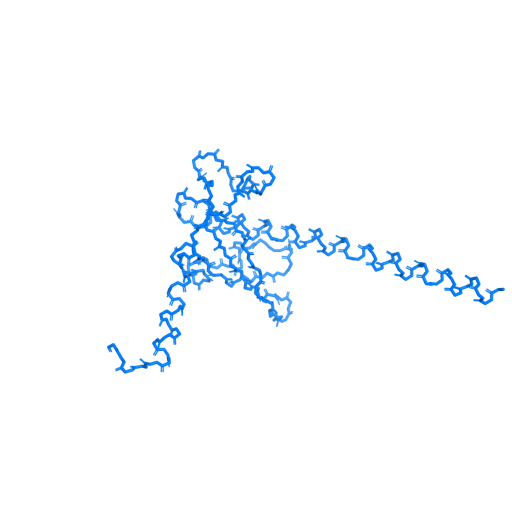A 1 109 ? -4.240 -7.740 7.054 1.00 91.44 109 HIS A CA 1
ATOM 913 C C . HIS A 1 109 ? -5.199 -8.029 8.215 1.00 91.44 109 HIS A C 1
ATOM 915 O O . HIS A 1 109 ? -6.403 -8.152 8.032 1.00 91.44 109 HIS A O 1
ATOM 921 N N . SER A 1 110 ? -4.671 -8.107 9.435 1.00 88.38 110 SER A N 1
ATOM 922 C CA . SER A 1 110 ? -5.456 -8.100 10.680 1.00 88.38 110 SER A CA 1
ATOM 923 C C . SER A 1 110 ? -4.943 -6.942 11.540 1.00 88.38 110 SER A C 1
ATOM 925 O O . SER A 1 110 ? -4.224 -7.106 12.524 1.00 88.38 110 SER A O 1
ATOM 927 N N . GLY A 1 111 ? -5.163 -5.726 11.031 1.00 80.44 111 GLY A N 1
ATOM 928 C CA . GLY A 1 111 ? -4.496 -4.517 11.521 1.00 80.44 111 GLY A CA 1
ATOM 929 C C . GLY A 1 111 ? -2.973 -4.569 11.338 1.00 80.44 111 GLY A C 1
ATOM 930 O O . GLY A 1 111 ? -2.501 -4.889 10.249 1.00 80.44 111 GLY A O 1
ATOM 931 N N . CYS A 1 112 ? -2.220 -4.268 12.400 1.00 78.69 112 CYS A N 1
ATOM 932 C CA . CYS A 1 112 ? -0.748 -4.301 12.422 1.00 78.69 112 CYS A CA 1
ATOM 933 C C . CYS A 1 112 ? -0.175 -5.531 13.154 1.00 78.69 112 CYS A C 1
ATOM 935 O O . CYS A 1 112 ? 1.005 -5.551 13.488 1.00 78.69 112 CYS A O 1
ATOM 937 N N . LEU A 1 113 ? -1.005 -6.540 13.446 1.00 74.50 113 LEU A N 1
ATOM 938 C CA . LEU A 1 113 ? -0.630 -7.673 14.304 1.00 74.50 113 LEU A CA 1
ATOM 939 C C . LEU A 1 113 ? 0.191 -8.750 13.585 1.00 74.50 113 LEU A C 1
ATOM 941 O O . LEU A 1 113 ? 0.900 -9.519 14.229 1.00 74.50 113 LEU A O 1
ATOM 945 N N . ILE A 1 114 ? 0.075 -8.833 12.259 1.00 80.62 114 ILE A N 1
ATOM 946 C CA . ILE A 1 114 ? 0.685 -9.886 11.444 1.00 80.62 114 ILE A CA 1
ATOM 947 C C . ILE A 1 114 ? 1.516 -9.235 10.340 1.00 80.62 114 ILE A C 1
ATOM 949 O O . ILE A 1 114 ? 1.074 -8.283 9.695 1.00 80.62 114 ILE A O 1
ATOM 953 N N . ALA A 1 115 ? 2.715 -9.767 10.106 1.00 84.94 115 ALA A N 1
ATOM 954 C CA . ALA A 1 115 ? 3.593 -9.298 9.044 1.00 84.94 115 ALA A CA 1
ATOM 955 C C . ALA A 1 115 ? 2.924 -9.450 7.668 1.00 84.94 115 ALA A C 1
ATOM 957 O O . ALA A 1 115 ? 2.525 -10.542 7.274 1.00 84.94 115 ALA A O 1
ATOM 958 N N . LEU A 1 116 ? 2.860 -8.371 6.883 1.00 89.94 116 LEU A N 1
ATOM 959 C CA . LEU A 1 116 ? 2.186 -8.404 5.578 1.00 89.94 116 LEU A CA 1
ATOM 960 C C . LEU A 1 116 ? 2.780 -9.450 4.624 1.00 89.94 116 LEU A C 1
ATOM 962 O O . LEU A 1 116 ? 2.034 -10.074 3.876 1.00 89.94 116 LEU A O 1
ATOM 966 N N . LYS A 1 117 ? 4.096 -9.697 4.692 1.00 87.31 117 LYS A N 1
ATOM 967 C CA . LYS A 1 117 ? 4.786 -10.698 3.859 1.00 87.31 117 LYS A CA 1
ATOM 968 C C . LYS A 1 117 ? 4.304 -12.134 4.074 1.00 87.31 117 LYS A C 1
ATOM 970 O O . LYS A 1 117 ? 4.440 -12.928 3.154 1.00 87.31 117 LYS A O 1
ATOM 975 N N . SER A 1 118 ? 3.780 -12.483 5.252 1.00 87.38 118 SER A N 1
ATOM 976 C CA . SER A 1 118 ? 3.297 -13.848 5.511 1.00 87.38 118 SER A CA 1
ATOM 977 C C . SER A 1 118 ? 1.865 -14.079 5.032 1.00 87.38 118 SER A C 1
ATOM 979 O O . SER A 1 118 ? 1.456 -15.225 4.888 1.00 87.38 118 SER A O 1
ATOM 981 N N . LEU A 1 119 ? 1.109 -13.006 4.785 1.00 88.19 119 LEU A N 1
ATOM 982 C CA . LEU A 1 119 ? -0.290 -13.068 4.354 1.00 88.19 119 LEU A CA 1
ATOM 983 C C . LEU A 1 119 ? -0.479 -12.767 2.865 1.00 88.19 119 LEU A C 1
ATOM 985 O O . LEU A 1 119 ? -1.501 -13.139 2.297 1.00 88.19 119 LEU A O 1
ATOM 989 N N . ASN A 1 120 ? 0.467 -12.058 2.246 1.00 91.75 120 ASN A N 1
ATOM 990 C CA . ASN A 1 120 ? 0.277 -11.449 0.935 1.00 91.75 120 ASN A CA 1
ATOM 991 C C . ASN A 1 120 ? 1.289 -11.957 -0.094 1.00 91.75 120 ASN A C 1
ATOM 993 O O . ASN A 1 120 ? 2.488 -12.043 0.173 1.00 91.75 120 ASN A O 1
ATOM 997 N N . ASN A 1 121 ? 0.799 -12.203 -1.307 1.00 92.25 121 ASN A N 1
ATOM 998 C CA . ASN A 1 121 ? 1.594 -12.447 -2.501 1.00 92.25 121 ASN A CA 1
ATOM 999 C C . ASN A 1 121 ? 1.485 -11.243 -3.448 1.00 92.25 121 ASN A C 1
ATOM 1001 O O . ASN A 1 121 ? 0.470 -11.022 -4.114 1.00 92.25 121 ASN A O 1
ATOM 1005 N N . PHE A 1 122 ? 2.585 -10.492 -3.534 1.00 89.12 122 PHE A N 1
ATOM 1006 C CA . PHE A 1 122 ? 2.678 -9.264 -4.319 1.00 89.12 122 PHE A CA 1
ATOM 1007 C C . PHE A 1 122 ? 2.259 -9.453 -5.784 1.00 89.12 122 PHE A C 1
ATOM 1009 O O . PHE A 1 122 ? 1.514 -8.630 -6.310 1.00 89.12 122 PHE A O 1
ATOM 1016 N N . ALA A 1 123 ? 2.700 -10.532 -6.440 1.00 86.38 123 ALA A N 1
ATOM 1017 C CA . ALA A 1 123 ? 2.475 -10.735 -7.873 1.00 86.38 123 ALA A CA 1
ATOM 1018 C C . ALA A 1 123 ? 0.992 -10.921 -8.221 1.00 86.38 123 ALA A C 1
ATOM 1020 O O . ALA A 1 123 ? 0.548 -10.491 -9.280 1.00 86.38 123 ALA A O 1
ATOM 1021 N N . THR A 1 124 ? 0.224 -11.536 -7.322 1.00 86.38 124 THR A N 1
ATOM 1022 C CA . THR A 1 124 ? -1.209 -11.788 -7.525 1.00 86.38 124 THR A CA 1
ATOM 1023 C C . THR A 1 124 ? -2.089 -10.631 -7.067 1.00 86.38 124 THR A C 1
ATOM 1025 O O . THR A 1 124 ? -3.225 -10.507 -7.509 1.00 86.38 124 THR A O 1
ATOM 1028 N N . GLN A 1 125 ? -1.588 -9.799 -6.155 1.00 90.88 125 GLN A N 1
ATOM 1029 C CA . GLN A 1 125 ? -2.399 -8.797 -5.465 1.00 90.88 125 GLN A CA 1
ATOM 1030 C C . GLN A 1 125 ? -2.151 -7.373 -5.940 1.00 90.88 125 GLN A C 1
ATOM 1032 O O . GLN A 1 125 ? -2.988 -6.520 -5.669 1.00 90.88 125 GLN A O 1
ATOM 1037 N N . CYS A 1 126 ? -1.033 -7.107 -6.619 1.00 92.50 126 CYS A N 1
ATOM 1038 C CA . CYS A 1 126 ? -0.655 -5.783 -7.092 1.00 92.50 126 CYS A CA 1
ATOM 1039 C C . CYS A 1 126 ? -0.511 -5.754 -8.612 1.00 92.50 126 CYS A C 1
ATOM 1041 O O . CYS A 1 126 ? 0.309 -6.471 -9.183 1.00 92.50 126 CYS A O 1
ATOM 1043 N N . HIS A 1 127 ? -1.228 -4.848 -9.267 1.00 90.19 127 HIS A N 1
ATOM 1044 C CA . HIS A 1 127 ? -1.192 -4.684 -10.718 1.00 90.19 127 HIS A CA 1
ATOM 1045 C C . HIS A 1 127 ? -1.134 -3.203 -11.110 1.00 90.19 127 HIS A C 1
ATOM 1047 O O . HIS A 1 127 ? -1.411 -2.303 -10.315 1.00 90.19 127 HIS A O 1
ATOM 1053 N N . SER A 1 128 ? -0.693 -2.935 -12.336 1.00 86.62 128 SER A N 1
ATOM 1054 C CA . SER A 1 128 ? -0.761 -1.586 -12.902 1.00 86.62 128 SER A CA 1
ATOM 1055 C C . SER A 1 128 ? -2.215 -1.193 -13.173 1.00 86.62 128 SER A C 1
ATOM 1057 O O . SER A 1 128 ? -3.033 -2.049 -13.504 1.00 86.62 128 SER A O 1
ATOM 1059 N N . ALA A 1 129 ? -2.541 0.092 -13.033 1.00 81.88 129 ALA A N 1
ATOM 1060 C CA . ALA A 1 129 ? -3.910 0.563 -13.233 1.00 81.88 129 ALA A CA 1
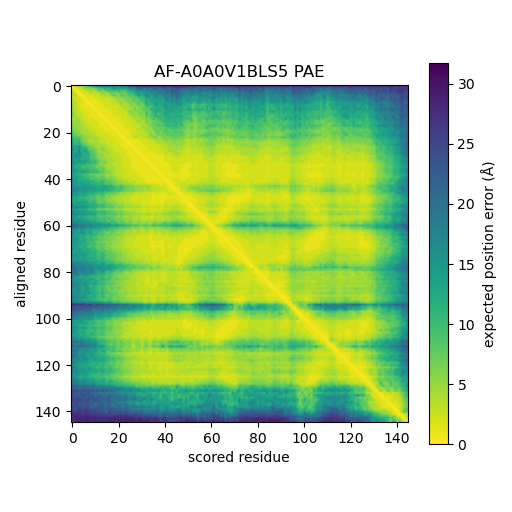ATOM 1061 C C . ALA A 1 129 ? -4.382 0.476 -14.697 1.00 81.88 129 ALA A C 1
ATOM 1063 O O . ALA A 1 129 ? -5.585 0.395 -14.932 1.00 81.88 129 ALA A O 1
ATOM 1064 N N . ASP A 1 130 ? -3.458 0.476 -15.662 1.00 80.12 130 ASP A N 1
ATOM 1065 C CA . ASP A 1 130 ? -3.739 0.262 -17.087 1.00 80.12 130 ASP A CA 1
ATOM 1066 C C . ASP A 1 130 ? -4.219 -1.170 -17.365 1.00 80.12 130 ASP A C 1
ATOM 1068 O O . ASP A 1 130 ? -5.206 -1.345 -18.068 1.00 80.12 130 ASP A O 1
ATOM 1072 N N . ILE A 1 131 ? -3.606 -2.179 -16.740 1.00 74.50 131 ILE A N 1
ATOM 1073 C CA . ILE A 1 131 ? -4.039 -3.580 -16.836 1.00 74.50 131 ILE A CA 1
ATOM 1074 C C . ILE A 1 131 ? -5.457 -3.743 -16.275 1.00 74.50 131 ILE A C 1
ATOM 1076 O O . ILE A 1 131 ? -6.281 -4.402 -16.903 1.00 74.50 131 ILE A O 1
ATOM 1080 N N . SER A 1 132 ? -5.779 -3.112 -15.134 1.00 66.62 132 SER A N 1
ATOM 1081 C CA . SER A 1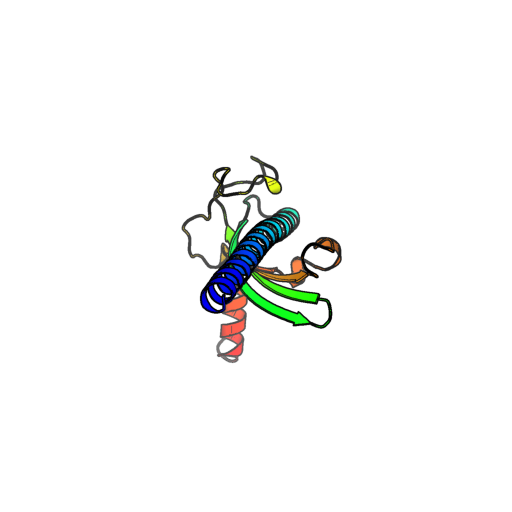 132 ? -7.158 -3.130 -14.614 1.00 66.62 132 SER A CA 1
ATOM 1082 C C . SER A 1 132 ? -8.141 -2.511 -15.603 1.00 66.62 132 SER A C 1
ATOM 1084 O O . SER A 1 132 ? -9.210 -3.063 -15.824 1.00 66.62 132 SER A O 1
ATOM 1086 N N . ALA A 1 133 ? -7.780 -1.365 -16.187 1.00 65.38 133 ALA A N 1
ATOM 1087 C CA . ALA A 1 133 ? -8.636 -0.670 -17.138 1.00 65.38 133 ALA A CA 1
ATOM 1088 C C . ALA A 1 133 ? -8.845 -1.501 -18.411 1.00 65.38 133 ALA A C 1
ATOM 1090 O O . ALA A 1 133 ? -9.961 -1.568 -18.912 1.00 65.38 133 ALA A O 1
ATOM 1091 N N . MET A 1 134 ? -7.802 -2.176 -18.904 1.00 69.00 134 MET A N 1
ATOM 1092 C CA . MET A 1 134 ? -7.917 -3.092 -20.039 1.00 69.00 134 MET A CA 1
ATOM 1093 C C . MET A 1 134 ? -8.848 -4.268 -19.733 1.00 69.00 134 MET A C 1
ATOM 1095 O O . MET A 1 134 ? -9.758 -4.509 -20.513 1.00 69.00 134 MET A O 1
ATOM 1099 N N . LEU A 1 135 ? -8.698 -4.929 -18.580 1.00 69.56 135 LEU A N 1
ATOM 1100 C CA . LEU A 1 135 ? -9.603 -6.004 -18.142 1.00 69.56 135 LEU A CA 1
ATOM 1101 C C . LEU A 1 135 ? -11.060 -5.534 -18.020 1.00 69.56 135 LEU A C 1
ATOM 1103 O O . LEU A 1 135 ? -11.986 -6.252 -18.390 1.00 69.56 135 LEU A O 1
ATOM 1107 N N . GLU A 1 136 ? -11.291 -4.331 -17.494 1.00 66.81 136 GLU A N 1
ATOM 1108 C CA . GLU A 1 136 ? -12.631 -3.738 -17.435 1.00 66.81 136 GLU A CA 1
ATOM 1109 C C . GLU A 1 136 ? -13.194 -3.476 -18.842 1.00 66.81 136 GLU A C 1
ATOM 1111 O O . GLU A 1 136 ? -14.353 -3.797 -19.101 1.00 66.81 136 GLU A O 1
ATOM 1116 N N . ILE A 1 137 ? -12.380 -2.957 -19.766 1.00 69.69 137 ILE A N 1
ATOM 1117 C CA . ILE A 1 137 ? -12.768 -2.727 -21.166 1.00 69.69 137 ILE A CA 1
ATOM 1118 C C . ILE A 1 137 ? -13.072 -4.050 -21.880 1.00 69.69 137 ILE A C 1
ATOM 1120 O O . ILE A 1 137 ? -14.101 -4.142 -22.541 1.00 69.69 137 ILE A O 1
ATOM 1124 N N . GLU A 1 138 ? -12.235 -5.076 -21.723 1.00 74.31 138 GLU A N 1
ATOM 1125 C CA . GLU A 1 138 ? -12.449 -6.414 -22.297 1.00 74.31 138 GLU A CA 1
ATOM 1126 C C . GLU A 1 138 ? -13.758 -7.038 -21.798 1.00 74.31 138 GLU A C 1
ATOM 1128 O O . GLU A 1 138 ? -14.523 -7.588 -22.586 1.00 74.31 138 GLU A O 1
ATOM 1133 N N . ASN A 1 139 ? -14.071 -6.897 -20.506 1.00 71.81 139 ASN A N 1
ATOM 1134 C CA . ASN A 1 139 ? -15.333 -7.387 -19.947 1.00 71.81 139 ASN A CA 1
ATOM 1135 C C . ASN A 1 139 ? -16.560 -6.617 -20.462 1.00 71.81 139 ASN A C 1
ATOM 1137 O O . ASN A 1 139 ? -17.636 -7.198 -20.601 1.00 71.81 139 ASN A O 1
ATOM 1141 N N . LEU A 1 140 ? -16.421 -5.315 -20.724 1.00 75.69 140 LEU A N 1
ATOM 1142 C CA . LEU A 1 140 ? -17.503 -4.482 -21.260 1.00 75.69 140 LEU A CA 1
ATOM 1143 C C . LEU A 1 140 ? -17.692 -4.671 -22.771 1.00 75.69 140 LEU A C 1
ATOM 1145 O O . LEU A 1 140 ? -18.808 -4.526 -23.272 1.00 75.69 140 LEU A O 1
ATOM 1149 N N . PHE A 1 141 ? -16.620 -5.009 -23.486 1.00 76.88 141 PHE A N 1
ATOM 1150 C CA . PHE A 1 141 ? -16.590 -5.159 -24.938 1.00 76.88 141 PHE A CA 1
ATOM 1151 C C . PHE A 1 141 ? -15.864 -6.449 -25.356 1.00 76.88 141 PHE A C 1
ATOM 1153 O O . PHE A 1 141 ? -14.830 -6.385 -26.025 1.00 76.88 141 PHE A O 1
ATOM 1160 N N . PRO A 1 142 ? -16.418 -7.634 -25.036 1.00 65.62 142 PRO A N 1
ATOM 1161 C CA . PRO A 1 142 ? -15.748 -8.919 -25.263 1.00 65.62 142 PRO A CA 1
ATOM 1162 C C . PRO A 1 142 ? -15.512 -9.267 -26.744 1.00 65.62 142 PRO A C 1
ATOM 1164 O O . PRO A 1 142 ? -14.894 -10.281 -27.042 1.00 65.62 142 PRO A O 1
ATOM 1167 N N . SER A 1 143 ? -16.011 -8.454 -27.679 1.00 65.75 143 SER A N 1
ATOM 1168 C CA . SER A 1 143 ? -15.970 -8.688 -29.127 1.00 65.75 143 SER A CA 1
ATOM 1169 C C . SER A 1 143 ? -15.154 -7.655 -29.919 1.00 65.75 143 SER A C 1
ATOM 1171 O O . SER A 1 143 ? -15.306 -7.585 -31.136 1.00 65.75 143 SER A O 1
ATOM 1173 N N . VAL A 1 144 ? -14.361 -6.799 -29.261 1.00 55.59 144 VAL A N 1
ATOM 1174 C CA . VAL A 1 144 ? -13.637 -5.681 -29.914 1.00 55.59 144 VAL A CA 1
ATOM 1175 C C . VAL A 1 144 ? -12.132 -5.959 -30.109 1.00 55.59 144 VAL A C 1
ATOM 1177 O O . VAL A 1 144 ? -11.426 -5.118 -30.662 1.00 55.59 144 VAL A O 1
ATOM 1180 N N . ILE A 1 145 ? -11.633 -7.144 -29.738 1.00 51.91 145 ILE A N 1
ATOM 1181 C CA . ILE A 1 145 ? -10.227 -7.555 -29.931 1.00 51.91 145 ILE A CA 1
ATOM 1182 C C . ILE A 1 145 ? -10.164 -8.921 -30.611 1.00 51.91 145 ILE A C 1
ATOM 1184 O O . ILE A 1 145 ? -10.927 -9.816 -30.186 1.00 51.91 145 ILE A O 1
#

pLDDT: mean 86.53, std 8.69, range [51.91, 95.31]

Mean predicted aligned error: 7.79 Å

Sequence (145 aa):
MKRFLLISLIFNITFNICEAIKSAEEFMCNFKMMVQDWFNECHSSNRYYVVRKIKGTVLYNTYMSTEFEFKRSNCTKKERPPYQVREKYGCFPIDSDDLKHIKKCTVLHSGCLIALKSLNNFATQCHSADISAMLEIENLFPSVI

Secondary structure (DSSP, 8-state):
-HHHHHHHHHHHHHHHHHHHHHHHHHHHHHHHHHHHHHHHHH---SEEEEEEEEEEEEEETTEEEEEEEEEEEEEETTTS-GGG-SGGGT--B-S---GGGEEEEEEEESTTSS-HHHH--HHHHEEEHHHHHHHHHHHH-TT--

Nearest PDB structures (foldseek):
  3dmc-assembly1_B  TM=5.952E-01  e=1.668E+00  Trichormus variabilis ATCC 29413
  3soy-assembly1_A-2  TM=4.760E-01  e=1.567E+00  Salmonella enterica subsp. enterica serovar Typhimurium str. LT2
  5ig4-assembly1_F  TM=3.353E-01  e=2.431E+00  Nematostella vectensis
  8rj3-assembly1_H  TM=2.016E-01  e=1.145E+00  Homo sapiens